Protein AF-A0A7M3YYL4-F1 (afdb_monomer)

Sequence (98 aa):
EEHTMRARMANGVCLTCTRRAGNYFEATVQLRSSARRLSEDEFKRLRATLDDVLEKLSDDPMFFITTEGPVTGGYDVVLGSKGLARAWGRHLISEYGG

Radius of gyration: 18.37 Å; Cα contacts (8 Å, |Δi|>4): 103; chains: 1; bounding box: 46×38×51 Å

Mean predicted aligned error: 6.47 Å

pLDDT: mean 87.13, std 6.72, range [51.66, 95.19]

Nearest PDB structures (foldseek):
  9cd5-assembly1_A  TM=4.771E-01  e=1.254E+00  Homo sapiens
  2yko-assembly1_C  TM=5.106E-01  e=3.304E+00  Homo sapiens
  4j95-assembly6_C  TM=4.602E-01  e=2.242E+00  Homo sapiens
  2pvy-assembly1_D  TM=4.629E-01  e=3.304E+00  Homo sapiens
  1vbk-assembly1_A  TM=4.276E-01  e=8.709E+00  Pyrococcus horikoshii OT3

Foldseek 3Di:
DDDDDDDDDDDDADPLRVCLVVLAFDDKDWFADDPDADDPVNVVVVVVLLVVLVVVDPPDSQADWSDKDDDVRTIMTTGSDPVSSVSSVVVCCVPPND

Solvent-accessible surface area (backbone atoms only — not comparable to full-atom values): 6076 Å² total; per-residue (Å²): 139,88,85,85,82,86,88,84,87,80,93,77,80,52,73,48,56,54,38,48,75,66,69,44,62,62,36,74,50,76,50,69,49,95,88,53,76,71,50,73,70,55,48,52,52,60,51,47,53,46,53,62,48,53,74,73,43,78,96,48,77,46,75,44,74,55,51,70,50,80,47,96,58,31,36,40,41,30,21,40,25,52,67,54,50,53,52,42,52,50,51,45,37,72,77,74,53,128

Structure (mmCIF, N/CA/C/O backbone):
data_AF-A0A7M3YYL4-F1
#
_entry.id   AF-A0A7M3YYL4-F1
#
loop_
_atom_site.group_PDB
_atom_site.id
_atom_site.type_symbol
_atom_site.label_atom_id
_atom_site.label_alt_id
_atom_site.label_comp_id
_atom_site.label_asym_id
_atom_site.label_entity_id
_atom_site.label_seq_id
_atom_site.pdbx_PDB_ins_code
_atom_site.Cartn_x
_atom_site.Cartn_y
_atom_site.Cartn_z
_atom_site.occupancy
_atom_site.B_iso_or_equiv
_atom_site.auth_seq_id
_atom_site.auth_comp_id
_atom_site.auth_asym_id
_atom_site.auth_atom_id
_atom_site.pdbx_PDB_model_num
ATOM 1 N N . GLU A 1 1 ? 28.774 29.408 -30.914 1.00 51.66 1 GLU A N 1
ATOM 2 C CA . GLU A 1 1 ? 28.635 28.087 -31.557 1.00 51.66 1 GLU A CA 1
ATOM 3 C C . GLU A 1 1 ? 27.264 27.534 -31.227 1.00 51.66 1 GLU A C 1
ATOM 5 O O . GLU A 1 1 ? 26.812 27.699 -30.100 1.00 51.66 1 GLU A O 1
ATOM 10 N N . GLU A 1 2 ? 26.582 26.966 -32.215 1.00 61.03 2 GLU A N 1
ATOM 11 C CA . GLU A 1 2 ? 25.232 26.426 -32.069 1.00 61.03 2 GLU A CA 1
ATOM 12 C C . GLU A 1 2 ? 25.328 24.900 -32.130 1.00 61.03 2 GLU A C 1
ATOM 14 O O . GLU A 1 2 ? 25.700 24.325 -33.154 1.00 61.03 2 GLU A O 1
ATOM 19 N N . HIS A 1 3 ? 25.069 24.237 -31.005 1.00 74.56 3 HIS A N 1
ATOM 20 C CA . HIS A 1 3 ? 25.128 22.782 -30.913 1.00 74.56 3 HIS A CA 1
ATOM 21 C C . HIS A 1 3 ? 23.720 22.210 -31.037 1.00 74.56 3 HIS A C 1
ATOM 23 O O . HIS A 1 3 ? 22.855 22.469 -30.203 1.00 74.56 3 HIS A O 1
ATOM 29 N N . THR A 1 4 ? 23.491 21.399 -32.068 1.00 75.19 4 THR A N 1
ATOM 30 C CA . THR A 1 4 ? 22.241 20.655 -32.244 1.00 75.19 4 THR A CA 1
ATOM 31 C C . THR A 1 4 ? 22.402 19.236 -31.706 1.00 75.19 4 THR A C 1
A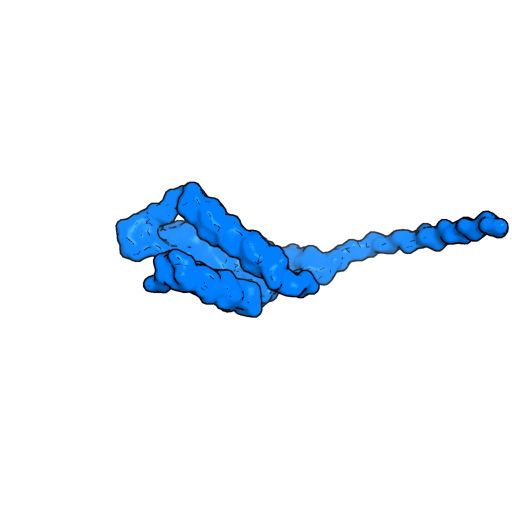TOM 33 O O . THR A 1 4 ? 23.299 18.495 -32.103 1.00 75.19 4 THR A O 1
ATOM 36 N N . MET A 1 5 ? 21.525 18.852 -30.777 1.00 83.69 5 MET A N 1
ATOM 37 C CA . MET A 1 5 ? 21.534 17.538 -30.131 1.00 83.69 5 MET A CA 1
ATOM 38 C C . MET A 1 5 ? 20.327 16.731 -30.613 1.00 83.69 5 MET A C 1
ATOM 40 O O . MET A 1 5 ? 19.201 17.228 -30.631 1.00 83.69 5 MET A O 1
ATOM 44 N N . ARG A 1 6 ? 20.557 15.488 -31.049 1.00 81.19 6 ARG A N 1
ATOM 45 C CA . ARG A 1 6 ? 19.513 14.619 -31.603 1.00 81.19 6 ARG A CA 1
ATOM 46 C C . ARG A 1 6 ? 19.188 13.509 -30.610 1.00 81.19 6 ARG A C 1
ATOM 48 O O . ARG A 1 6 ? 19.897 12.510 -30.544 1.00 81.19 6 ARG A O 1
ATOM 55 N N . ALA A 1 7 ? 18.096 13.671 -29.870 1.00 86.06 7 ALA A N 1
ATOM 56 C CA . ALA A 1 7 ? 17.579 12.629 -28.991 1.00 86.06 7 ALA A CA 1
ATOM 57 C C . ALA A 1 7 ? 16.782 11.579 -29.785 1.00 86.06 7 ALA A C 1
ATOM 59 O O . ALA A 1 7 ? 16.069 11.900 -30.738 1.00 86.06 7 ALA A O 1
ATOM 60 N N . ARG A 1 8 ? 16.891 10.310 -29.382 1.00 84.12 8 ARG A N 1
ATOM 61 C CA . ARG A 1 8 ? 16.013 9.218 -29.823 1.00 84.12 8 ARG A CA 1
ATOM 62 C C . ARG A 1 8 ? 15.395 8.579 -28.584 1.00 84.12 8 ARG A C 1
ATOM 64 O O . ARG A 1 8 ? 16.109 8.324 -27.621 1.00 84.12 8 ARG A O 1
ATOM 71 N N . MET A 1 9 ? 14.096 8.303 -28.626 1.00 86.50 9 MET A N 1
ATOM 72 C CA . MET A 1 9 ? 13.395 7.528 -27.600 1.00 86.50 9 MET A CA 1
ATOM 73 C C . MET A 1 9 ? 13.017 6.158 -28.160 1.00 86.50 9 MET A C 1
ATOM 75 O O . MET A 1 9 ? 12.668 6.035 -29.333 1.00 86.50 9 MET A O 1
ATOM 79 N N . ALA A 1 10 ? 13.081 5.141 -27.307 1.00 84.56 10 ALA A N 1
ATOM 80 C CA . ALA A 1 10 ? 12.535 3.817 -27.565 1.00 84.56 10 ALA A CA 1
ATOM 81 C C . ALA A 1 10 ? 11.416 3.550 -26.555 1.00 84.56 10 ALA A C 1
ATOM 83 O O . ALA A 1 10 ? 11.518 3.946 -25.394 1.00 84.56 10 ALA A O 1
ATOM 84 N N . ASN A 1 11 ? 10.355 2.880 -26.997 1.00 86.56 11 ASN A N 1
ATOM 85 C CA . ASN A 1 11 ? 9.262 2.495 -26.112 1.00 86.56 11 ASN A CA 1
ATOM 86 C C . ASN A 1 11 ? 9.681 1.278 -25.282 1.00 86.56 11 ASN A C 1
ATOM 88 O O . ASN A 1 11 ? 10.170 0.289 -25.824 1.00 86.56 11 ASN A O 1
ATOM 92 N N . GLY A 1 12 ? 9.459 1.345 -23.974 1.00 86.81 12 GLY A N 1
ATOM 93 C CA . GLY A 1 12 ? 9.711 0.252 -23.042 1.00 86.81 12 GLY A CA 1
ATOM 94 C C . GLY A 1 12 ? 8.738 0.317 -21.872 1.00 86.81 12 GLY A C 1
ATOM 95 O O . GLY A 1 12 ? 8.236 1.387 -21.531 1.00 86.81 12 GLY A O 1
ATOM 96 N N . VAL A 1 13 ? 8.455 -0.834 -21.268 1.00 86.56 13 VAL A N 1
ATOM 97 C CA . VAL A 1 13 ? 7.634 -0.919 -20.055 1.00 86.56 13 VAL A CA 1
ATOM 98 C C 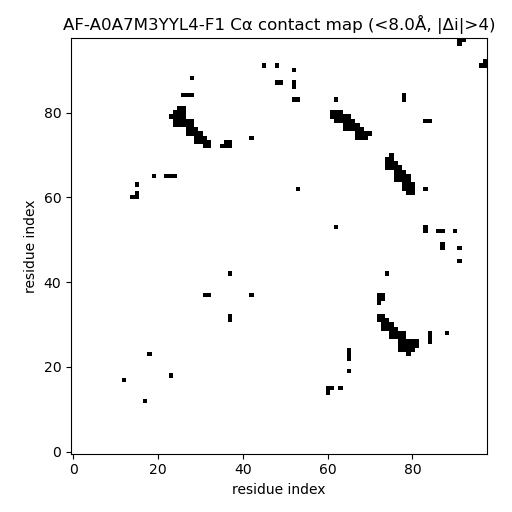. VAL A 1 13 ? 8.559 -0.840 -18.845 1.00 86.56 13 VAL A C 1
ATOM 100 O O . VAL A 1 13 ? 9.586 -1.518 -18.797 1.00 86.56 13 VAL A O 1
ATOM 103 N N . CYS A 1 14 ? 8.212 -0.004 -17.867 1.00 87.31 14 CYS A N 1
ATOM 104 C CA . CYS A 1 14 ? 9.007 0.133 -16.652 1.00 87.31 14 CYS A CA 1
ATOM 105 C C . CYS A 1 14 ? 8.996 -1.172 -15.830 1.00 87.31 14 CYS A C 1
ATOM 107 O O . CYS A 1 14 ? 7.997 -1.892 -15.826 1.00 87.31 14 CYS A O 1
ATOM 109 N N . LEU A 1 15 ? 10.074 -1.477 -15.094 1.00 84.75 15 LEU A N 1
ATOM 110 C CA . LEU A 1 15 ? 10.164 -2.709 -14.291 1.00 84.75 15 LEU A CA 1
ATOM 111 C C . LEU A 1 15 ? 8.983 -2.847 -13.313 1.00 84.75 15 LEU A C 1
ATOM 113 O O . LEU A 1 15 ? 8.379 -3.915 -13.208 1.00 84.75 15 LEU A O 1
ATOM 117 N N . THR A 1 16 ? 8.616 -1.752 -12.648 1.00 86.00 16 THR A N 1
ATOM 118 C CA . THR A 1 16 ? 7.463 -1.669 -11.740 1.00 86.00 16 THR A CA 1
ATOM 119 C C . THR A 1 16 ? 6.148 -1.970 -12.455 1.00 86.00 16 THR A C 1
ATOM 121 O O . THR A 1 16 ? 5.315 -2.704 -11.935 1.00 86.00 16 THR A O 1
ATOM 124 N N . CYS A 1 17 ? 5.973 -1.452 -13.669 1.00 86.44 17 CYS A N 1
ATOM 125 C CA . CYS A 1 17 ? 4.780 -1.613 -14.491 1.00 86.44 17 CYS A CA 1
ATOM 126 C C . CYS A 1 17 ? 4.589 -3.089 -14.869 1.00 86.44 17 CYS A C 1
ATOM 128 O O . CYS A 1 17 ? 3.502 -3.638 -14.697 1.00 86.44 17 CYS A O 1
ATOM 130 N N . THR A 1 18 ? 5.670 -3.753 -15.295 1.00 88.50 18 THR A N 1
ATOM 131 C CA . THR A 1 18 ? 5.679 -5.195 -15.583 1.00 88.50 18 THR A CA 1
ATOM 132 C C . THR A 1 18 ? 5.325 -6.014 -14.341 1.00 88.50 18 THR A C 1
ATOM 134 O O . THR A 1 18 ? 4.516 -6.935 -14.422 1.00 88.50 18 THR A O 1
ATOM 137 N N . ARG A 1 19 ? 5.879 -5.667 -13.170 1.00 88.75 19 ARG A N 1
ATOM 138 C CA . ARG A 1 19 ? 5.590 -6.370 -11.906 1.00 88.75 19 ARG A CA 1
ATOM 139 C C . ARG A 1 19 ? 4.147 -6.176 -11.438 1.00 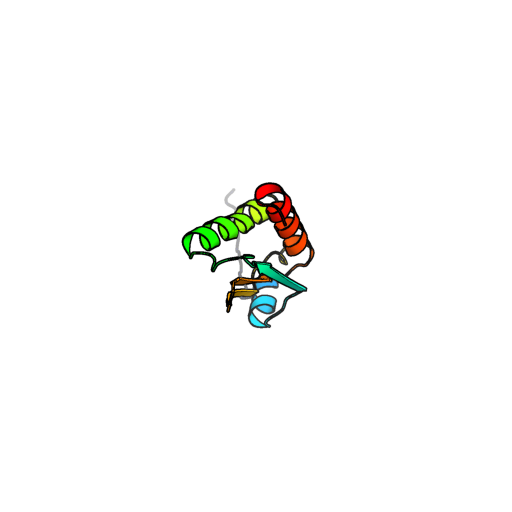88.75 19 ARG A C 1
ATOM 141 O O . ARG A 1 19 ? 3.512 -7.153 -11.048 1.00 88.75 19 ARG A O 1
ATOM 148 N N . ARG A 1 20 ? 3.615 -4.952 -11.524 1.00 85.88 20 ARG A N 1
ATOM 149 C CA . ARG A 1 20 ? 2.203 -4.654 -11.228 1.00 85.88 20 ARG A CA 1
ATOM 150 C C . ARG A 1 20 ? 1.271 -5.468 -12.124 1.00 85.88 20 ARG A C 1
ATOM 152 O O . ARG A 1 20 ? 0.378 -6.130 -11.614 1.00 85.88 20 ARG A O 1
ATOM 159 N N . ALA A 1 21 ? 1.522 -5.481 -13.435 1.00 85.50 21 ALA A N 1
ATOM 160 C CA . ALA A 1 21 ? 0.731 -6.263 -14.387 1.00 85.50 21 ALA A CA 1
ATOM 161 C C . ALA A 1 21 ? 0.828 -7.780 -14.141 1.00 85.50 21 ALA A C 1
ATOM 163 O O . ALA A 1 21 ? -0.128 -8.511 -14.381 1.00 85.50 21 ALA A O 1
ATOM 164 N N . GLY A 1 22 ? 1.969 -8.252 -13.633 1.00 87.44 22 GLY A N 1
ATOM 165 C CA . GLY A 1 22 ? 2.190 -9.648 -13.258 1.00 87.44 22 GLY A CA 1
ATOM 166 C C . GLY A 1 22 ? 1.613 -10.061 -11.900 1.00 87.44 22 GLY A C 1
ATOM 167 O O . GLY A 1 22 ? 1.915 -11.165 -11.456 1.00 87.44 22 GLY A O 1
ATOM 168 N N . ASN A 1 23 ? 0.836 -9.206 -11.219 1.00 86.94 23 ASN A N 1
ATOM 169 C CA . ASN A 1 23 ? 0.327 -9.440 -9.859 1.00 86.94 23 ASN A CA 1
ATOM 170 C C . ASN A 1 23 ? 1.430 -9.774 -8.839 1.00 86.94 23 AS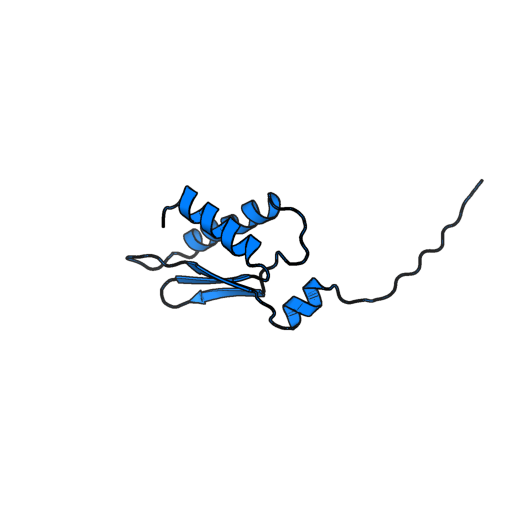N A C 1
ATOM 172 O O . ASN A 1 23 ? 1.215 -10.540 -7.900 1.00 86.94 23 ASN A O 1
ATOM 176 N N . TYR A 1 24 ? 2.630 -9.218 -9.018 1.00 89.38 24 TYR A N 1
ATOM 177 C CA . TYR A 1 24 ? 3.719 -9.414 -8.070 1.00 89.38 24 TYR A CA 1
ATOM 178 C C . TYR A 1 24 ? 3.391 -8.736 -6.735 1.00 89.38 24 TYR A C 1
ATOM 180 O O . TYR A 1 24 ? 2.984 -7.573 -6.708 1.00 89.38 24 TYR A O 1
ATOM 188 N N . PHE A 1 25 ? 3.625 -9.436 -5.628 1.00 92.25 25 PHE A N 1
ATOM 189 C CA . PHE A 1 25 ? 3.553 -8.878 -4.282 1.00 92.25 25 PHE A CA 1
ATOM 190 C C . PHE A 1 25 ? 4.510 -9.606 -3.344 1.00 92.25 25 PHE A C 1
ATOM 192 O O . PHE A 1 25 ? 4.849 -10.769 -3.561 1.00 92.25 25 PHE A O 1
ATOM 199 N N . GLU A 1 26 ? 4.926 -8.929 -2.278 1.00 93.06 26 GLU A N 1
ATOM 200 C CA . GLU A 1 26 ? 5.781 -9.534 -1.251 1.00 93.06 26 GLU A CA 1
ATOM 201 C C . GLU A 1 26 ? 5.142 -9.550 0.134 1.00 93.06 26 GLU A C 1
ATOM 203 O O . GLU A 1 26 ? 5.572 -10.321 0.998 1.00 93.06 26 GLU A O 1
ATOM 208 N N . ALA A 1 27 ? 4.155 -8.685 0.365 1.00 95.19 27 ALA A N 1
ATOM 209 C CA . ALA A 1 27 ? 3.493 -8.550 1.649 1.00 95.19 27 ALA A CA 1
ATOM 210 C C . ALA A 1 27 ? 2.049 -8.069 1.487 1.00 95.19 27 ALA A C 1
ATOM 212 O O . ALA A 1 27 ? 1.736 -7.296 0.584 1.00 95.19 27 ALA A O 1
ATOM 213 N N . THR A 1 28 ? 1.204 -8.480 2.427 1.00 94.69 28 THR A N 1
ATOM 214 C CA . THR A 1 28 ? -0.161 -7.975 2.587 1.00 94.69 28 THR A CA 1
ATOM 215 C C . THR A 1 28 ? -0.291 -7.391 3.984 1.00 94.69 28 THR A C 1
ATOM 217 O O . THR A 1 28 ? 0.060 -8.048 4.964 1.00 94.69 28 THR A O 1
ATOM 220 N N . VAL A 1 29 ? -0.792 -6.163 4.077 1.00 93.56 29 VAL A N 1
ATOM 221 C CA . VAL A 1 29 ? -1.134 -5.508 5.340 1.00 93.56 29 VAL A CA 1
ATOM 222 C C . VAL A 1 29 ? -2.647 -5.536 5.492 1.00 93.56 29 VAL A C 1
ATOM 224 O O . VAL A 1 29 ? -3.375 -5.083 4.609 1.00 93.56 29 VAL A O 1
ATOM 227 N N . GLN A 1 30 ? -3.111 -6.093 6.607 1.00 92.50 30 GLN A N 1
ATOM 228 C CA . GLN A 1 30 ? -4.526 -6.292 6.894 1.00 92.50 30 GLN A CA 1
ATOM 229 C C . GLN A 1 30 ? -4.946 -5.381 8.042 1.00 92.50 30 GLN A C 1
ATOM 231 O O . GLN A 1 30 ? -4.574 -5.600 9.192 1.00 92.50 30 GLN A O 1
ATOM 236 N N . LEU A 1 31 ? -5.733 -4.358 7.727 1.00 89.94 31 LEU A N 1
ATOM 237 C CA . LEU A 1 31 ? -6.310 -3.458 8.716 1.00 89.94 31 LEU A CA 1
ATOM 238 C C . LEU A 1 31 ? -7.618 -4.058 9.214 1.00 89.94 31 LEU A C 1
ATOM 240 O O . LEU A 1 31 ? -8.523 -4.349 8.425 1.00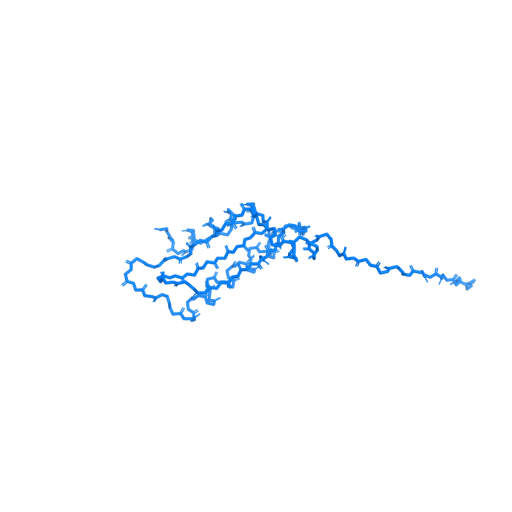 89.94 31 LEU A O 1
ATOM 244 N N . ARG A 1 32 ? -7.718 -4.267 10.523 1.00 88.88 32 ARG A N 1
ATOM 245 C CA . ARG A 1 32 ? -8.909 -4.796 11.192 1.00 88.88 32 ARG A CA 1
ATOM 246 C C . ARG A 1 32 ? -9.273 -3.876 12.343 1.00 88.88 32 ARG A C 1
ATOM 248 O O . ARG A 1 32 ? -8.399 -3.302 12.980 1.00 88.88 32 ARG A O 1
ATOM 255 N N . SER A 1 33 ? -10.566 -3.750 12.607 1.00 84.38 33 SER A N 1
ATOM 256 C CA . SER A 1 33 ? -11.055 -3.117 13.829 1.00 84.38 33 SER A CA 1
ATOM 257 C C . SER A 1 33 ? -11.647 -4.191 14.732 1.00 84.38 33 SER A C 1
ATOM 259 O O . SER A 1 33 ? -12.273 -5.141 14.265 1.00 84.38 33 SER A O 1
ATOM 261 N N . SER A 1 34 ? -11.399 -4.061 16.029 1.00 80.00 34 SER A N 1
ATOM 262 C CA . SER A 1 34 ? -11.693 -5.076 17.041 1.00 80.00 34 SER A CA 1
ATOM 263 C C . SER A 1 34 ? -13.177 -5.182 17.405 1.00 80.00 34 SER A C 1
ATOM 265 O O . SER A 1 34 ? -13.613 -6.249 17.824 1.00 80.00 34 SER A O 1
ATOM 267 N N . ALA A 1 35 ? -13.964 -4.113 17.240 1.00 77.56 35 ALA A N 1
ATOM 268 C CA . ALA A 1 35 ? -15.352 -4.072 17.725 1.00 77.56 35 ALA A CA 1
ATOM 269 C C . ALA A 1 35 ? -16.380 -3.537 16.717 1.00 77.56 35 ALA A C 1
ATOM 271 O O . ALA A 1 35 ? -17.583 -3.622 16.960 1.00 77.56 35 ALA A O 1
ATOM 272 N N . ARG A 1 36 ? -15.941 -2.963 15.593 1.00 83.31 36 ARG A N 1
ATOM 273 C CA . ARG A 1 36 ? -16.845 -2.400 14.584 1.00 83.31 36 ARG A CA 1
ATOM 274 C C . ARG A 1 36 ? -16.223 -2.426 13.202 1.00 83.31 36 ARG A C 1
ATOM 276 O O . ARG A 1 36 ? -15.039 -2.683 13.041 1.00 83.31 36 ARG A O 1
ATOM 283 N N . ARG A 1 37 ? -17.022 -2.112 12.186 1.00 81.88 37 ARG A N 1
ATOM 284 C CA . ARG A 1 37 ? -16.496 -1.858 10.846 1.00 81.88 37 ARG A CA 1
ATOM 285 C C . ARG A 1 37 ? -15.811 -0.486 10.822 1.00 81.88 37 ARG A C 1
ATOM 287 O O . ARG A 1 37 ? -16.338 0.479 11.382 1.00 81.88 37 ARG A O 1
ATOM 294 N N . LEU A 1 38 ? -14.647 -0.416 10.181 1.00 82.19 38 LEU A N 1
ATOM 295 C CA . LEU A 1 38 ? -14.011 0.854 9.826 1.00 82.19 38 LEU A CA 1
ATOM 296 C C . LEU A 1 38 ? -14.929 1.615 8.866 1.00 82.19 38 LEU A C 1
ATOM 298 O O . LEU A 1 38 ? -15.447 1.020 7.916 1.00 82.19 38 LEU A O 1
ATOM 302 N N . SER A 1 39 ? -15.145 2.905 9.120 1.00 85.38 39 SER A N 1
ATOM 303 C CA . SER A 1 39 ? -15.827 3.753 8.144 1.00 85.38 39 SER A CA 1
ATOM 304 C C . SER A 1 39 ? -14.904 4.041 6.958 1.00 85.38 39 SER A C 1
ATOM 306 O O . SER A 1 39 ? -13.679 3.926 7.059 1.00 85.38 39 SER A O 1
ATOM 308 N N . GLU A 1 40 ? -15.476 4.438 5.821 1.00 83.81 40 GLU A N 1
ATOM 309 C CA . GLU A 1 40 ? -14.674 4.808 4.649 1.00 83.81 40 GLU A CA 1
ATOM 310 C C . GLU A 1 40 ? -13.722 5.974 4.945 1.00 83.81 40 GLU A C 1
ATOM 312 O O . GLU A 1 40 ? -12.586 5.974 4.478 1.00 83.81 40 GLU A O 1
ATOM 317 N N . ASP A 1 41 ? -14.146 6.939 5.764 1.00 87.88 41 ASP A N 1
ATOM 318 C CA . ASP A 1 41 ? -13.324 8.099 6.127 1.00 87.88 41 ASP A CA 1
ATOM 319 C C . ASP A 1 41 ? -12.162 7.738 7.054 1.00 87.88 41 ASP A C 1
ATOM 321 O O . ASP A 1 41 ? -11.102 8.362 7.018 1.00 87.88 41 ASP A O 1
ATOM 325 N N . GLU A 1 42 ? -12.338 6.741 7.917 1.00 86.25 42 GLU A N 1
ATOM 326 C CA . GLU A 1 42 ? -11.243 6.211 8.732 1.00 86.25 42 GLU A CA 1
ATOM 327 C C . GLU A 1 42 ? -10.247 5.454 7.880 1.00 86.25 42 GLU A C 1
ATOM 329 O O . GLU A 1 42 ? -9.044 5.660 8.017 1.00 86.25 42 GLU A O 1
ATOM 334 N N . PHE A 1 43 ? -10.743 4.634 6.955 1.00 85.38 43 PHE A N 1
ATOM 335 C CA . PHE A 1 43 ? -9.877 3.957 6.011 1.00 85.38 43 PHE A CA 1
ATOM 336 C C . PHE A 1 43 ? -9.071 4.958 5.168 1.00 85.38 43 PHE A C 1
ATOM 338 O O . PHE A 1 43 ? -7.852 4.833 5.094 1.00 85.38 43 PHE A O 1
ATOM 345 N N . LYS A 1 44 ? -9.713 5.987 4.598 1.00 88.81 44 LYS A N 1
ATOM 346 C CA . LYS A 1 44 ? -9.022 7.036 3.826 1.00 88.81 44 LYS A CA 1
ATOM 347 C C . LYS A 1 44 ? -7.917 7.708 4.641 1.00 88.81 44 LYS A C 1
ATOM 349 O O . LYS A 1 44 ? -6.824 7.908 4.123 1.00 88.81 44 LYS A O 1
ATOM 354 N N . ARG A 1 45 ? -8.169 7.999 5.923 1.00 90.31 45 ARG A N 1
ATOM 355 C CA . ARG A 1 45 ? -7.153 8.552 6.834 1.00 90.31 45 ARG A CA 1
ATOM 356 C C . ARG A 1 45 ? -5.992 7.585 7.064 1.00 90.31 45 ARG A C 1
ATOM 358 O O . ARG A 1 45 ? -4.842 7.985 6.926 1.00 90.31 45 ARG A O 1
ATOM 365 N N . LEU A 1 46 ? -6.278 6.313 7.349 1.00 89.94 46 LEU A N 1
ATOM 366 C CA . LEU A 1 46 ? -5.246 5.284 7.531 1.00 89.94 46 LEU A CA 1
ATOM 367 C C . LEU A 1 46 ? -4.433 5.044 6.258 1.00 89.94 46 LEU A C 1
ATOM 369 O O . LEU A 1 46 ? -3.242 4.758 6.353 1.00 89.94 46 LEU A O 1
ATOM 373 N N . ARG A 1 47 ? -5.059 5.171 5.085 1.00 89.94 47 ARG A N 1
ATOM 374 C CA . ARG A 1 47 ? -4.419 5.056 3.775 1.00 89.94 47 ARG A CA 1
ATOM 375 C C . ARG A 1 47 ? -3.542 6.264 3.441 1.00 89.94 47 ARG A C 1
ATOM 377 O O . ARG A 1 47 ? -2.497 6.043 2.841 1.00 89.94 47 ARG A O 1
ATOM 384 N N . ALA A 1 48 ? -3.912 7.478 3.855 1.00 92.19 48 ALA A N 1
ATOM 385 C CA . ALA A 1 48 ? -3.117 8.697 3.646 1.00 92.19 48 ALA A CA 1
ATOM 386 C C . ALA A 1 48 ? -1.751 8.630 4.361 1.00 92.19 48 ALA A C 1
ATOM 388 O O . ALA A 1 48 ? -0.720 8.722 3.714 1.00 92.19 48 ALA A O 1
ATOM 389 N N . THR A 1 49 ? -1.742 8.257 5.643 1.00 92.50 49 THR A N 1
ATOM 390 C CA . THR A 1 49 ? -0.970 7.096 6.110 1.00 92.50 49 THR A CA 1
ATOM 391 C C . THR A 1 49 ? 0.274 6.637 5.348 1.00 92.50 49 THR A C 1
ATOM 393 O O . THR A 1 49 ? 1.434 6.879 5.677 1.00 92.50 49 THR A O 1
ATOM 396 N N . LEU A 1 50 ? -0.031 5.798 4.363 1.00 91.62 50 LEU A N 1
ATOM 397 C CA . LEU A 1 50 ? 0.923 5.092 3.537 1.00 91.62 50 LEU A CA 1
ATOM 398 C C . LEU A 1 50 ? 1.622 6.043 2.565 1.00 91.62 50 LEU A C 1
ATOM 400 O O . LEU A 1 50 ? 2.798 5.833 2.290 1.00 91.62 50 LEU A O 1
ATOM 404 N N . ASP A 1 51 ? 0.930 7.079 2.088 1.00 90.31 51 ASP A N 1
ATOM 405 C CA . ASP A 1 51 ? 1.522 8.113 1.238 1.00 90.31 51 ASP A CA 1
ATOM 406 C C . ASP A 1 51 ? 2.576 8.905 2.031 1.00 90.31 51 ASP A C 1
ATOM 408 O O . ASP A 1 51 ? 3.704 9.036 1.564 1.00 90.31 51 ASP A O 1
ATOM 412 N N . ASP A 1 52 ? 2.292 9.271 3.287 1.00 90.62 52 ASP A N 1
ATOM 413 C CA . ASP A 1 52 ? 3.269 9.934 4.171 1.00 90.62 52 ASP A CA 1
ATOM 414 C C . ASP A 1 52 ? 4.525 9.077 4.410 1.00 90.62 52 ASP A C 1
ATOM 416 O O . ASP A 1 52 ? 5.636 9.587 4.582 1.00 90.62 52 ASP A O 1
ATOM 420 N N . VAL A 1 53 ? 4.360 7.752 4.480 1.00 91.12 53 VAL A N 1
ATOM 421 C CA . VAL A 1 53 ? 5.478 6.808 4.622 1.00 91.12 53 VAL A CA 1
ATOM 422 C C . VAL A 1 53 ? 6.252 6.686 3.311 1.00 91.12 53 VAL A C 1
ATOM 424 O O . VAL A 1 53 ? 7.479 6.642 3.349 1.00 91.12 53 VAL A O 1
ATOM 427 N N . LEU A 1 54 ? 5.563 6.649 2.169 1.00 88.38 54 LEU A N 1
ATOM 428 C CA . LEU A 1 54 ? 6.187 6.612 0.847 1.00 88.38 54 LEU A CA 1
ATOM 429 C C . LEU A 1 54 ? 7.024 7.867 0.585 1.00 88.38 54 LEU A C 1
ATOM 431 O O . LEU A 1 54 ? 8.153 7.731 0.133 1.00 88.38 54 LEU A O 1
ATOM 435 N N . GLU A 1 55 ? 6.528 9.053 0.943 1.00 88.00 55 GLU A N 1
ATOM 436 C CA . GLU A 1 55 ? 7.259 10.322 0.792 1.00 88.00 55 GLU A CA 1
ATOM 437 C C . GLU A 1 55 ? 8.548 10.384 1.626 1.00 88.00 55 GLU A C 1
ATOM 439 O O . GLU A 1 55 ? 9.515 11.043 1.246 1.00 88.00 55 GLU A O 1
ATOM 444 N N . LYS A 1 56 ? 8.579 9.703 2.778 1.00 86.50 56 LYS A N 1
ATOM 445 C CA . LYS A 1 56 ? 9.747 9.668 3.677 1.00 86.50 56 LYS A CA 1
ATOM 446 C C . LYS A 1 56 ? 10.779 8.614 3.286 1.00 86.50 56 LYS A C 1
ATOM 448 O O . LYS A 1 56 ? 11.907 8.653 3.781 1.00 86.50 56 LYS A O 1
ATOM 453 N N . LEU A 1 57 ? 10.392 7.634 2.478 1.00 83.44 57 LEU A N 1
ATOM 454 C CA . LEU A 1 57 ? 11.266 6.554 2.044 1.00 83.44 57 LEU A CA 1
ATOM 455 C C . LEU A 1 57 ? 11.960 6.919 0.724 1.00 83.44 57 LEU A C 1
ATOM 457 O O . LEU A 1 57 ? 11.454 7.694 -0.076 1.00 83.44 57 LEU A O 1
ATOM 461 N N . SER A 1 58 ? 13.147 6.357 0.493 1.00 75.94 58 SER A N 1
ATOM 462 C CA . SER A 1 58 ? 13.858 6.501 -0.783 1.00 75.94 58 SER A CA 1
ATOM 463 C C . SER A 1 58 ? 13.043 5.936 -1.952 1.00 75.94 58 SER A C 1
ATOM 465 O O . SER A 1 58 ? 12.360 4.928 -1.766 1.00 75.94 58 SER A O 1
ATOM 467 N N . ASP A 1 59 ? 13.216 6.500 -3.153 1.00 74.50 59 ASP A N 1
ATOM 468 C CA . ASP A 1 59 ? 12.627 6.008 -4.409 1.00 74.50 59 ASP A CA 1
ATOM 469 C C . ASP A 1 59 ? 13.125 4.590 -4.764 1.00 74.50 59 ASP A C 1
ATOM 471 O O . ASP A 1 59 ? 14.047 4.399 -5.560 1.00 74.50 59 ASP A O 1
ATOM 475 N N . ASP A 1 60 ? 12.520 3.568 -4.158 1.00 83.19 60 ASP A N 1
ATOM 476 C CA . ASP A 1 60 ? 12.679 2.170 -4.550 1.00 83.19 60 ASP A CA 1
ATOM 477 C C . ASP A 1 60 ? 11.569 1.807 -5.557 1.00 83.19 60 ASP A C 1
ATOM 479 O O . ASP A 1 60 ? 10.381 1.894 -5.225 1.00 83.19 60 ASP A O 1
ATOM 483 N N . PRO A 1 61 ? 11.907 1.330 -6.772 1.00 82.94 61 PRO A N 1
ATOM 484 C CA . PRO A 1 61 ? 10.935 0.856 -7.761 1.00 82.94 61 PRO A CA 1
ATOM 485 C C . PRO A 1 61 ? 9.971 -0.235 -7.257 1.00 82.94 61 PRO A C 1
ATOM 487 O O . PRO A 1 61 ? 8.959 -0.508 -7.914 1.00 82.94 61 PRO A O 1
ATOM 490 N N . MET A 1 62 ? 10.280 -0.879 -6.127 1.00 85.44 62 MET A N 1
ATOM 491 C CA . MET A 1 62 ? 9.465 -1.890 -5.449 1.00 85.44 62 MET A CA 1
ATOM 492 C C . MET A 1 62 ? 8.412 -1.329 -4.495 1.00 85.44 62 MET A C 1
ATOM 494 O O . MET A 1 62 ? 7.547 -2.081 -4.035 1.00 85.44 62 MET A O 1
ATOM 498 N N . PHE A 1 63 ? 8.438 -0.030 -4.204 1.00 88.81 63 PHE A N 1
ATOM 499 C CA . PHE A 1 63 ? 7.464 0.620 -3.331 1.00 88.81 63 PHE A CA 1
ATOM 500 C C . PHE A 1 63 ? 6.196 0.966 -4.105 1.00 88.81 63 PHE A C 1
ATOM 502 O O . PHE A 1 63 ? 5.922 2.105 -4.469 1.00 88.81 63 PHE A O 1
ATOM 509 N N . PHE A 1 64 ? 5.404 -0.066 -4.383 1.00 87.69 64 PHE A N 1
ATOM 510 C CA . PHE A 1 64 ? 4.105 0.080 -5.018 1.00 87.69 64 PHE A CA 1
ATOM 511 C C . PHE A 1 64 ? 3.026 -0.769 -4.357 1.00 87.69 64 PHE A C 1
ATOM 513 O O . PHE A 1 64 ? 3.302 -1.793 -3.732 1.00 87.69 64 PHE A O 1
ATOM 520 N N . ILE A 1 65 ? 1.782 -0.347 -4.567 1.00 91.12 65 ILE A N 1
ATOM 521 C CA . ILE A 1 65 ? 0.577 -1.097 -4.223 1.00 91.12 65 ILE A CA 1
ATOM 522 C C . ILE A 1 65 ? 0.167 -1.908 -5.451 1.00 91.12 65 ILE A C 1
ATOM 524 O O . ILE A 1 65 ? 0.064 -1.362 -6.553 1.00 91.12 65 ILE A O 1
ATOM 528 N N . THR A 1 66 ? -0.025 -3.211 -5.268 1.00 90.56 66 THR A N 1
ATOM 529 C CA . THR A 1 66 ? -0.503 -4.119 -6.319 1.00 90.56 66 THR A CA 1
ATOM 530 C C . THR A 1 66 ? -2.023 -4.072 -6.383 1.00 90.56 66 THR A C 1
ATOM 532 O O . THR A 1 66 ? -2.597 -3.834 -7.440 1.00 90.56 66 THR A O 1
ATOM 535 N N . THR A 1 67 ? -2.670 -4.260 -5.234 1.00 91.00 67 THR A N 1
ATOM 536 C CA . THR A 1 67 ? -4.126 -4.235 -5.083 1.00 91.00 67 THR A CA 1
ATOM 537 C C . THR A 1 67 ? -4.480 -3.739 -3.693 1.00 91.00 67 THR A C 1
ATOM 539 O O . THR A 1 67 ? -3.781 -4.044 -2.727 1.00 91.00 67 THR A O 1
ATOM 542 N N . GLU A 1 68 ? -5.592 -3.032 -3.568 1.00 91.12 68 GLU A N 1
ATOM 543 C CA . GLU A 1 68 ? -6.112 -2.593 -2.281 1.00 91.12 68 GLU A CA 1
ATOM 544 C C . GLU A 1 68 ? -7.643 -2.614 -2.307 1.00 91.12 68 GLU A C 1
ATOM 546 O O . GLU A 1 68 ? -8.240 -2.385 -3.361 1.00 91.12 68 GLU A O 1
ATOM 551 N N . GLY A 1 69 ? -8.290 -2.931 -1.186 1.00 89.12 69 GLY A N 1
ATOM 552 C CA . GLY A 1 69 ? -9.750 -2.945 -1.152 1.00 89.12 69 GLY A CA 1
ATOM 553 C C . GLY A 1 69 ? -10.378 -3.327 0.188 1.00 89.12 69 GLY A C 1
ATOM 554 O O . GLY A 1 69 ? -9.726 -3.934 1.047 1.00 89.12 69 GLY A O 1
ATOM 555 N N . PRO A 1 70 ? -11.670 -2.990 0.371 1.00 87.81 70 PRO A N 1
ATOM 556 C CA . PRO A 1 70 ? -12.415 -3.381 1.553 1.00 87.81 70 PRO A CA 1
ATOM 557 C C . PRO A 1 70 ? -12.667 -4.888 1.538 1.00 87.81 70 PRO A C 1
ATOM 559 O O . PRO A 1 70 ? -13.051 -5.471 0.525 1.00 87.81 70 PRO A O 1
ATOM 562 N N . VAL A 1 71 ? -12.513 -5.507 2.702 1.00 89.00 71 VAL A N 1
ATOM 563 C CA . VAL A 1 71 ? -12.834 -6.914 2.945 1.00 89.00 71 VAL A CA 1
ATOM 564 C C . VAL A 1 71 ? -13.837 -7.019 4.089 1.00 89.00 71 VAL A C 1
ATOM 566 O O . VAL A 1 71 ? -14.094 -6.059 4.823 1.00 89.00 71 VAL A O 1
ATOM 569 N N . THR A 1 72 ? -14.434 -8.193 4.266 1.00 83.81 72 THR A N 1
ATOM 570 C CA . THR A 1 72 ? -15.325 -8.438 5.402 1.00 83.81 72 THR A CA 1
ATOM 571 C C . THR A 1 72 ? -14.572 -8.198 6.713 1.00 83.81 72 THR A C 1
ATOM 573 O O . THR A 1 72 ? -13.626 -8.912 7.033 1.00 83.81 72 THR A O 1
ATOM 576 N N . GLY A 1 73 ? -14.983 -7.173 7.466 1.00 81.62 73 GLY A N 1
ATOM 577 C CA . GLY A 1 73 ? -14.371 -6.815 8.751 1.00 81.62 73 GLY A CA 1
ATOM 578 C C . GLY A 1 73 ? -13.114 -5.941 8.669 1.00 81.62 73 GLY A C 1
ATOM 579 O O . GLY A 1 73 ? -12.481 -5.711 9.698 1.00 81.62 73 GLY A O 1
ATOM 580 N N . GLY A 1 74 ? -12.741 -5.424 7.493 1.00 87.44 74 GLY A N 1
ATOM 581 C CA . GLY A 1 74 ? -11.554 -4.578 7.399 1.00 87.44 74 GLY A CA 1
ATOM 582 C C . GLY A 1 74 ? -11.172 -4.140 5.994 1.00 87.44 74 GLY A C 1
ATOM 583 O O . GLY A 1 74 ? -12.017 -3.999 5.112 1.00 87.44 74 GLY A O 1
ATOM 584 N N . TYR A 1 75 ? -9.878 -3.913 5.810 1.00 89.94 75 TYR A N 1
ATOM 585 C CA . TYR A 1 75 ? -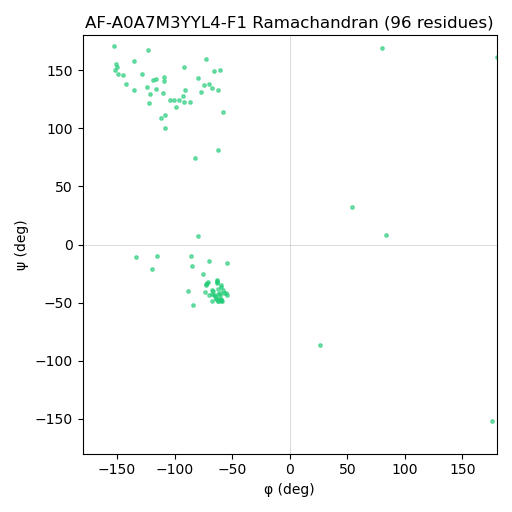9.294 -3.495 4.544 1.00 89.94 75 TYR A CA 1
ATOM 586 C C . TYR A 1 75 ? -7.941 -4.171 4.341 1.00 89.94 75 TYR A 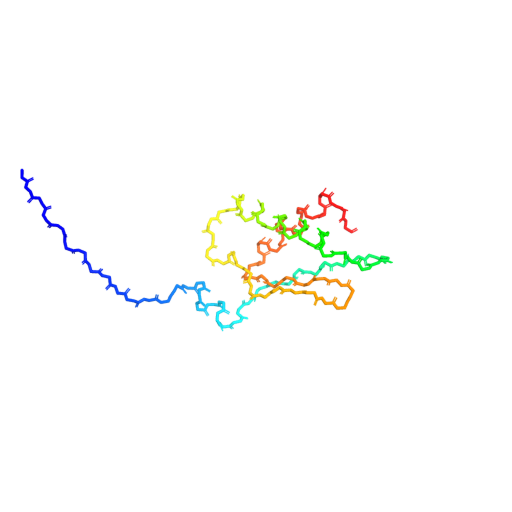C 1
ATOM 588 O O . TYR A 1 75 ? -7.157 -4.258 5.288 1.00 89.94 75 TYR A O 1
ATOM 596 N N . ASP A 1 76 ? -7.668 -4.633 3.124 1.00 92.62 76 ASP A N 1
ATOM 597 C CA . ASP A 1 76 ? -6.408 -5.291 2.780 1.00 92.62 76 ASP A CA 1
ATOM 598 C C . ASP A 1 76 ? -5.653 -4.462 1.741 1.00 92.62 76 ASP A C 1
ATOM 600 O O . ASP A 1 76 ? -6.223 -4.008 0.748 1.00 92.62 76 ASP A O 1
ATOM 604 N N . VAL A 1 77 ? -4.354 -4.276 1.977 1.00 93.31 77 VAL A N 1
ATOM 605 C CA . VAL A 1 77 ? -3.435 -3.607 1.050 1.00 93.31 77 VAL A CA 1
ATOM 606 C C . VAL A 1 77 ? -2.305 -4.566 0.713 1.00 93.31 77 VAL A C 1
ATOM 608 O O . VAL A 1 77 ? -1.581 -5.035 1.593 1.00 93.31 77 VAL A O 1
ATOM 611 N N . VAL A 1 78 ? -2.149 -4.854 -0.573 1.00 94.38 78 VAL A N 1
ATOM 612 C CA . VAL A 1 78 ? -1.118 -5.741 -1.107 1.00 94.38 78 VAL A CA 1
ATOM 613 C C . VAL A 1 78 ? 0.015 -4.893 -1.669 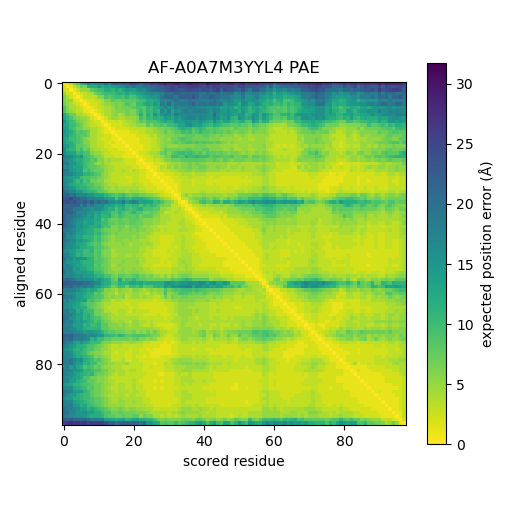1.00 94.38 78 VAL A C 1
ATOM 615 O O . VAL A 1 78 ? -0.200 -4.032 -2.523 1.00 94.38 78 VAL A O 1
ATOM 618 N N . LEU A 1 79 ? 1.227 -5.144 -1.184 1.00 93.81 79 LEU A N 1
ATOM 619 C CA . LEU A 1 79 ? 2.405 -4.320 -1.427 1.00 93.81 79 LEU A CA 1
ATOM 620 C C . LEU A 1 79 ? 3.495 -5.115 -2.148 1.00 93.81 79 LEU A C 1
ATOM 622 O O . LEU A 1 79 ? 3.773 -6.279 -1.837 1.00 93.81 79 LEU A O 1
ATOM 626 N N . GLY A 1 80 ? 4.170 -4.438 -3.074 1.00 91.81 80 GLY A N 1
ATOM 627 C CA . GLY A 1 80 ? 5.308 -4.963 -3.822 1.00 91.81 80 GLY A CA 1
ATOM 628 C C . GLY A 1 80 ? 6.575 -5.156 -2.986 1.00 91.81 80 GLY A C 1
ATOM 629 O O . GLY A 1 80 ? 7.476 -5.845 -3.441 1.00 91.81 80 GLY A O 1
ATOM 630 N N . SER A 1 81 ? 6.652 -4.592 -1.774 1.00 92.12 81 SER A N 1
ATOM 631 C CA . SER A 1 81 ? 7.838 -4.670 -0.913 1.00 92.12 81 SER A CA 1
ATOM 632 C C . SER A 1 81 ? 7.494 -4.986 0.541 1.00 92.12 81 SER A C 1
ATOM 634 O O . SER A 1 81 ? 6.666 -4.313 1.166 1.00 92.12 81 SER A O 1
ATOM 636 N N . LYS A 1 82 ? 8.215 -5.949 1.132 1.00 92.44 82 LYS A N 1
ATOM 637 C CA . LYS A 1 82 ? 8.173 -6.207 2.588 1.00 92.44 82 LYS A CA 1
ATOM 638 C C . LYS A 1 82 ? 8.687 -5.031 3.417 1.00 92.44 82 LYS A C 1
ATOM 640 O O . LYS A 1 82 ? 8.219 -4.832 4.538 1.00 92.44 82 LYS A O 1
ATOM 645 N N . GLY A 1 83 ? 9.657 -4.274 2.900 1.00 91.88 83 GLY A N 1
ATOM 646 C CA . GLY A 1 83 ? 10.235 -3.120 3.595 1.00 91.88 83 GLY A CA 1
ATOM 647 C C . GLY A 1 83 ? 9.188 -2.037 3.836 1.00 91.88 83 GLY A C 1
ATOM 648 O O . GLY A 1 83 ? 8.993 -1.615 4.977 1.00 91.88 83 GLY A O 1
ATOM 649 N N . LEU A 1 84 ? 8.443 -1.698 2.781 1.00 92.56 84 LEU A N 1
ATOM 650 C CA . LEU A 1 84 ? 7.326 -0.756 2.829 1.00 92.56 84 LEU A CA 1
ATOM 651 C C . LEU A 1 84 ? 6.232 -1.220 3.798 1.00 92.56 84 LEU A C 1
ATOM 653 O O . LEU A 1 84 ? 5.832 -0.466 4.682 1.00 92.56 84 LEU A O 1
ATOM 657 N N . ALA A 1 85 ? 5.810 -2.485 3.700 1.00 94.06 85 ALA A N 1
ATOM 658 C CA . ALA A 1 85 ? 4.795 -3.050 4.590 1.00 94.06 85 ALA A CA 1
ATOM 659 C C . ALA A 1 85 ? 5.189 -2.942 6.073 1.00 94.06 85 ALA A C 1
ATOM 661 O O . ALA A 1 85 ? 4.375 -2.583 6.922 1.00 94.06 85 ALA A O 1
ATOM 662 N N . ARG A 1 86 ? 6.461 -3.210 6.394 1.00 93.50 86 ARG A N 1
ATOM 663 C CA . ARG A 1 86 ? 6.985 -3.103 7.764 1.00 93.50 86 ARG A CA 1
ATOM 664 C C . ARG A 1 86 ? 7.146 -1.664 8.237 1.00 93.50 86 ARG A C 1
ATOM 666 O O . ARG A 1 86 ? 7.036 -1.426 9.438 1.00 93.50 86 ARG A O 1
ATOM 673 N N . ALA A 1 87 ? 7.491 -0.737 7.347 1.00 93.56 87 ALA A N 1
ATOM 674 C CA . ALA A 1 87 ? 7.593 0.679 7.682 1.00 93.56 87 ALA A CA 1
ATOM 675 C C . ALA A 1 87 ? 6.206 1.240 8.009 1.00 93.56 87 ALA A C 1
ATOM 677 O O . ALA A 1 87 ? 6.010 1.806 9.083 1.00 93.56 87 ALA A O 1
ATOM 678 N N . TRP A 1 88 ? 5.227 0.965 7.146 1.00 94.62 88 TRP A N 1
ATOM 679 C CA . TRP A 1 88 ? 3.852 1.394 7.356 1.00 94.62 88 TRP A CA 1
ATOM 680 C C . TRP A 1 88 ? 3.213 0.731 8.581 1.00 94.62 88 TRP A C 1
ATOM 682 O O . TRP A 1 88 ? 2.649 1.423 9.418 1.00 94.62 88 TRP A O 1
ATOM 692 N N . GLY A 1 89 ? 3.396 -0.579 8.779 1.00 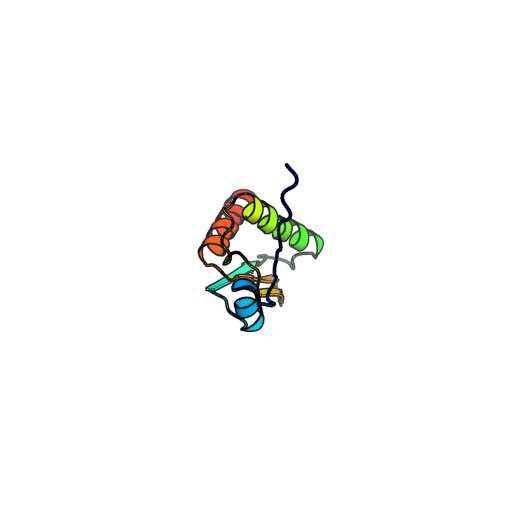93.44 89 GLY A N 1
ATOM 693 C CA . GLY A 1 89 ? 2.906 -1.266 9.980 1.00 93.44 89 GLY A CA 1
ATOM 694 C C . GLY A 1 89 ? 3.466 -0.684 11.285 1.00 93.44 89 GLY A C 1
ATOM 695 O O . GLY A 1 89 ? 2.730 -0.519 12.252 1.00 93.44 89 GLY A O 1
ATOM 696 N N . ARG A 1 90 ? 4.752 -0.304 11.311 1.00 93.44 90 ARG A N 1
ATOM 697 C CA . ARG A 1 90 ? 5.349 0.385 12.469 1.00 93.44 90 ARG A CA 1
ATOM 698 C C . ARG A 1 90 ? 4.763 1.777 12.684 1.00 93.44 90 ARG A C 1
ATOM 700 O O . ARG A 1 90 ? 4.536 2.150 13.830 1.00 93.44 90 ARG A O 1
ATOM 707 N N . HIS A 1 91 ? 4.513 2.516 11.606 1.00 93.25 91 HIS A N 1
ATOM 708 C CA . HIS A 1 91 ? 3.865 3.822 11.681 1.00 93.25 91 HIS A CA 1
ATOM 709 C C . HIS A 1 91 ? 2.449 3.706 12.264 1.00 93.25 91 HIS A C 1
ATOM 711 O O . HIS A 1 91 ? 2.125 4.400 13.220 1.00 93.25 91 HIS A O 1
ATOM 717 N N . LEU A 1 92 ? 1.653 2.747 11.783 1.00 91.88 92 LEU A N 1
ATOM 718 C CA . LEU A 1 92 ? 0.301 2.495 12.283 1.00 91.88 92 LEU A CA 1
ATOM 719 C C . LEU A 1 92 ? 0.278 2.143 13.775 1.00 91.88 92 LEU A C 1
ATOM 721 O O . LEU A 1 92 ? -0.500 2.730 14.519 1.00 91.88 92 LEU A O 1
ATOM 725 N N . ILE A 1 93 ? 1.158 1.240 14.224 1.00 91.75 93 ILE A N 1
ATOM 726 C CA . ILE A 1 93 ? 1.260 0.867 15.645 1.00 91.75 93 ILE A CA 1
ATOM 727 C C . ILE A 1 93 ? 1.657 2.075 16.504 1.00 91.75 93 ILE A C 1
ATOM 729 O O . ILE A 1 93 ? 1.148 2.229 17.611 1.00 91.75 93 ILE A O 1
ATOM 733 N N . SER A 1 94 ? 2.554 2.930 16.004 1.00 91.31 94 SER A N 1
ATOM 734 C CA . SER A 1 94 ? 3.014 4.122 16.724 1.00 91.31 94 SER A CA 1
ATOM 735 C C . SER A 1 94 ? 1.919 5.178 16.892 1.00 91.31 94 SER A C 1
ATOM 737 O O . SER A 1 94 ? 1.859 5.811 17.940 1.00 91.31 94 SER A O 1
ATOM 739 N N . GLU A 1 95 ? 1.085 5.387 15.872 1.00 88.75 95 GLU A N 1
ATOM 740 C CA . GLU A 1 95 ? 0.058 6.440 15.865 1.00 88.75 95 GLU A CA 1
ATOM 741 C C . GLU A 1 95 ? -1.274 5.979 16.479 1.00 88.75 95 GLU A C 1
ATOM 743 O O . GLU A 1 95 ? -1.926 6.733 17.199 1.00 88.75 95 GLU A O 1
ATOM 748 N N . TYR A 1 96 ? -1.694 4.740 16.201 1.00 86.19 96 TYR A N 1
ATOM 749 C CA . TYR A 1 96 ? -3.044 4.251 16.515 1.00 86.19 96 TYR A CA 1
ATOM 750 C C . TYR A 1 96 ? -3.076 3.114 17.544 1.00 86.19 96 TYR A C 1
ATOM 752 O O . TYR A 1 96 ? -4.154 2.764 18.027 1.00 86.19 96 TYR A O 1
ATOM 760 N N . GLY A 1 97 ? -1.925 2.539 17.895 1.00 79.62 97 GLY A N 1
ATOM 761 C CA . GLY A 1 97 ? -1.862 1.285 18.645 1.00 79.62 97 GLY A CA 1
ATOM 762 C C . GLY A 1 97 ? -2.082 0.053 17.756 1.00 79.62 97 GLY A C 1
ATOM 763 O O . GLY A 1 97 ? -2.420 0.166 16.577 1.00 79.62 97 GLY A O 1
ATOM 764 N N . GLY A 1 98 ? -1.810 -1.130 18.317 1.00 70.19 98 GLY A N 1
ATOM 765 C CA . GLY A 1 98 ? -1.920 -2.433 17.645 1.00 70.19 98 GLY A CA 1
ATOM 766 C C . GLY A 1 98 ? -3.060 -3.281 18.183 1.00 70.19 98 GLY A C 1
ATOM 767 O O . GLY A 1 98 ? -3.286 -3.230 19.413 1.00 70.19 98 GLY A O 1
#

Secondary structure (DSSP, 8-state):
--------------HHHHHHHTT--SEEEEEE-SSSPPPHHHHHHHHHHHHHHHHHS---TT--EEEEEEETTEEEEEES-HHHHHHHHHHHHHHH--